Protein AF-A0A843K8L0-F1 (afdb_monomer)

Mean predicted aligned error: 10.04 Å

pLDDT: mean 83.58, std 15.85, range [40.91, 96.94]

Foldseek 3Di:
DDDDPPCDPVNVVVVLVPDDLLVNLLVVLVVQLVVQLCCCCPVVVDDNVVSNVVSNVVSVVSSVCSSVVVVVVVVVVVVVVVVPPDDPPPPPDD

Solvent-accessible surface area (backbone atoms only — not comparable to full-atom values): 5336 Å² total; per-residue (Å²): 132,87,84,72,76,89,75,49,73,69,54,54,53,54,56,52,67,71,45,54,66,68,55,45,23,50,55,53,20,50,52,45,27,67,53,33,28,58,44,31,31,71,76,66,64,40,54,70,66,57,12,48,51,51,15,51,54,53,15,52,51,47,27,52,53,49,40,53,53,49,51,54,50,53,52,51,51,51,52,50,57,67,67,61,61,64,80,73,91,73,82,69,90,128

Structure (mmCIF, N/CA/C/O backbone):
data_AF-A0A843K8L0-F1
#
_entry.id   AF-A0A843K8L0-F1
#
loop_
_atom_site.group_PDB
_atom_site.id
_atom_site.type_symbol
_atom_site.label_atom_id
_atom_site.label_alt_id
_atom_site.label_comp_id
_atom_site.label_asym_id
_atom_site.label_entity_id
_atom_site.label_seq_id
_atom_site.pdbx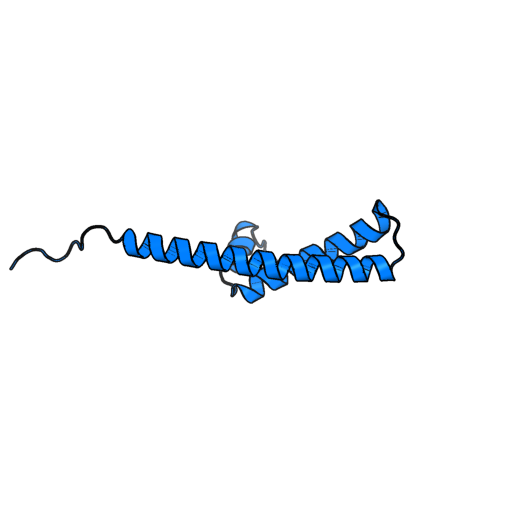_PDB_ins_code
_atom_site.Cartn_x
_atom_site.Cartn_y
_atom_site.Cartn_z
_atom_site.occupancy
_atom_site.B_iso_or_equiv
_atom_site.auth_seq_id
_atom_site.auth_comp_id
_atom_site.auth_asym_id
_atom_site.auth_atom_id
_atom_site.pdbx_PDB_model_num
ATOM 1 N N . MET A 1 1 ? 22.360 -24.393 10.091 1.00 40.91 1 MET A N 1
ATOM 2 C CA . MET A 1 1 ? 21.023 -24.334 9.463 1.00 40.91 1 MET A CA 1
ATOM 3 C C . MET A 1 1 ? 20.179 -23.377 10.284 1.00 40.91 1 MET A C 1
ATOM 5 O O . MET A 1 1 ? 20.012 -23.613 11.472 1.00 40.91 1 MET A O 1
ATOM 9 N N . VAL A 1 2 ? 19.769 -22.247 9.708 1.00 46.03 2 VAL A N 1
ATOM 10 C CA . VAL A 1 2 ? 18.948 -21.250 10.410 1.00 46.03 2 VAL A CA 1
ATOM 11 C C . VAL A 1 2 ? 17.536 -21.824 10.534 1.00 46.03 2 VAL A C 1
ATOM 13 O O . VAL A 1 2 ? 16.879 -22.050 9.523 1.00 46.03 2 VAL A O 1
ATOM 16 N N . ASN A 1 3 ? 17.104 -22.126 11.761 1.00 50.72 3 ASN A N 1
ATOM 17 C CA . ASN A 1 3 ? 15.743 -22.579 12.045 1.00 50.72 3 ASN A CA 1
ATOM 18 C C . ASN A 1 3 ? 14.799 -21.385 11.897 1.00 50.72 3 ASN A C 1
ATOM 20 O O . ASN A 1 3 ? 14.700 -20.548 12.795 1.00 50.72 3 ASN A O 1
ATOM 24 N N . PHE A 1 4 ? 14.116 -21.295 10.761 1.00 60.00 4 PHE A N 1
ATOM 25 C CA . PHE A 1 4 ? 12.983 -20.393 10.631 1.00 60.00 4 PHE A CA 1
ATOM 26 C C . PHE A 1 4 ? 11.799 -21.042 11.354 1.00 60.00 4 PHE A C 1
ATOM 28 O O . PHE A 1 4 ? 11.428 -22.163 10.996 1.00 60.00 4 PHE A O 1
ATOM 35 N N . PRO A 1 5 ? 11.216 -20.407 12.389 1.00 67.75 5 PRO A N 1
ATOM 36 C CA . PRO A 1 5 ? 9.978 -20.909 12.966 1.00 67.75 5 PRO A CA 1
ATOM 37 C C . PRO A 1 5 ? 8.940 -21.027 11.845 1.00 67.75 5 PRO A C 1
ATOM 39 O O . PRO A 1 5 ? 8.861 -20.148 10.986 1.00 67.75 5 PRO A O 1
ATOM 42 N N . ASN A 1 6 ? 8.172 -22.119 11.838 1.00 67.75 6 ASN A N 1
ATOM 43 C CA . ASN A 1 6 ? 7.043 -22.320 10.928 1.00 67.75 6 ASN A CA 1
ATOM 44 C C . ASN A 1 6 ? 5.961 -21.274 11.241 1.00 67.75 6 ASN A C 1
ATOM 46 O O . ASN A 1 6 ? 4.989 -21.554 11.940 1.00 67.75 6 ASN A O 1
ATOM 50 N N . ILE A 1 7 ? 6.161 -20.042 10.775 1.00 67.94 7 ILE A N 1
ATOM 51 C CA . ILE A 1 7 ? 5.194 -18.961 10.916 1.00 67.94 7 ILE A CA 1
ATOM 52 C C . ILE A 1 7 ? 4.015 -19.320 10.015 1.00 67.94 7 ILE A C 1
ATOM 54 O O . ILE A 1 7 ? 4.119 -19.316 8.788 1.00 67.94 7 ILE A O 1
ATOM 58 N N . SER A 1 8 ? 2.884 -19.649 10.632 1.00 82.75 8 SER A N 1
ATOM 59 C CA . SER A 1 8 ? 1.647 -19.930 9.910 1.00 82.75 8 SER A CA 1
ATOM 60 C C . SER A 1 8 ? 1.124 -18.657 9.239 1.00 82.75 8 SER A C 1
ATOM 62 O O . SER A 1 8 ? 1.156 -17.574 9.828 1.00 82.75 8 SER A O 1
ATOM 64 N N . TYR A 1 9 ? 0.564 -18.770 8.031 1.00 78.38 9 TYR A N 1
ATOM 65 C CA . TYR A 1 9 ? -0.095 -17.648 7.347 1.00 78.38 9 TYR A CA 1
ATOM 66 C C . TYR A 1 9 ? -1.177 -16.986 8.210 1.00 78.38 9 TYR A C 1
ATOM 68 O O . TYR A 1 9 ? -1.341 -15.766 8.180 1.00 78.38 9 TYR A O 1
ATOM 76 N N . ALA A 1 10 ? -1.879 -17.776 9.028 1.00 81.38 10 ALA A N 1
ATOM 77 C CA . ALA A 1 10 ? -2.861 -17.260 9.975 1.00 81.38 10 ALA A CA 1
ATOM 78 C C . ALA A 1 10 ? -2.217 -16.318 11.005 1.00 81.38 10 ALA A C 1
ATOM 80 O O . ALA A 1 10 ? -2.778 -15.275 11.339 1.00 81.38 10 ALA A O 1
ATOM 81 N N . GLU A 1 11 ? -1.014 -16.648 11.469 1.00 83.94 11 GLU A N 1
ATOM 82 C CA . GLU A 1 11 ? -0.278 -15.847 12.441 1.00 83.94 11 GLU A CA 1
ATOM 83 C C . GLU A 1 11 ? 0.191 -14.514 11.845 1.00 83.94 11 GLU A C 1
ATOM 85 O O . GLU A 1 11 ? 0.061 -13.474 12.492 1.00 83.94 11 GLU A O 1
ATOM 90 N N . LEU A 1 12 ? 0.647 -14.509 10.586 1.00 83.88 12 LEU A N 1
ATOM 91 C CA . LEU A 1 12 ? 0.985 -13.273 9.865 1.00 83.88 12 LEU A CA 1
ATOM 92 C C . LEU A 1 12 ? -0.217 -12.331 9.757 1.00 83.88 12 LEU A C 1
ATOM 94 O O . LEU A 1 12 ? -0.084 -11.133 10.006 1.00 83.88 12 LEU A O 1
ATOM 98 N N . ILE A 1 13 ? -1.397 -12.866 9.437 1.00 85.44 13 ILE A N 1
ATOM 99 C CA . ILE A 1 13 ? -2.631 -12.075 9.327 1.00 85.44 13 ILE A CA 1
ATOM 100 C C . ILE A 1 13 ? -3.040 -11.504 10.691 1.00 85.44 13 ILE A C 1
ATOM 102 O O . ILE A 1 13 ? -3.445 -10.341 10.781 1.00 85.44 13 ILE A O 1
ATOM 106 N N . ILE A 1 14 ? -2.922 -12.296 11.761 1.00 86.56 14 ILE A N 1
ATOM 107 C CA . ILE A 1 14 ? -3.231 -11.845 13.124 1.00 86.56 14 ILE A CA 1
ATOM 108 C C . ILE A 1 14 ? -2.284 -10.716 13.537 1.00 86.56 14 ILE A C 1
ATOM 110 O O . ILE A 1 14 ? -2.751 -9.674 13.997 1.00 86.56 14 ILE A O 1
ATOM 114 N N . ARG A 1 15 ? -0.975 -10.879 13.312 1.00 86.81 15 ARG A N 1
ATOM 115 C CA . ARG A 1 15 ? 0.023 -9.835 13.589 1.00 86.81 15 ARG A CA 1
ATOM 116 C C . ARG A 1 15 ? -0.236 -8.579 12.758 1.00 86.81 15 ARG A C 1
ATOM 118 O O . ARG A 1 15 ? -0.200 -7.478 13.298 1.00 86.81 15 ARG A O 1
ATOM 125 N N . PHE A 1 16 ? -0.591 -8.728 11.480 1.00 87.25 16 PHE A N 1
ATOM 126 C CA . PHE A 1 16 ? -0.933 -7.593 10.621 1.00 87.25 16 PHE A CA 1
ATOM 127 C C . PHE A 1 16 ? -2.102 -6.768 11.181 1.00 87.25 16 PHE A C 1
ATOM 129 O O . PHE A 1 16 ? -2.038 -5.539 11.219 1.00 87.25 16 PHE A O 1
ATOM 136 N N . ARG A 1 17 ? -3.147 -7.436 11.687 1.00 84.75 17 ARG A N 1
ATOM 137 C CA . ARG A 1 17 ? -4.309 -6.772 12.303 1.00 84.75 17 ARG A CA 1
ATOM 138 C C . ARG A 1 17 ? -3.992 -6.032 13.602 1.00 84.75 17 ARG A C 1
ATOM 140 O O . ARG A 1 17 ? -4.744 -5.129 13.959 1.00 84.75 17 ARG A O 1
ATOM 147 N N . GLN A 1 18 ? -2.928 -6.411 14.309 1.00 89.38 18 GLN A N 1
ATOM 148 C CA . GLN A 1 18 ? -2.519 -5.759 15.558 1.00 89.38 18 GLN A CA 1
ATOM 149 C C . GLN A 1 18 ? -1.813 -4.417 15.324 1.00 89.38 18 GLN A C 1
ATOM 151 O O . GLN A 1 18 ? -1.769 -3.590 16.234 1.00 89.38 18 GLN A O 1
ATOM 156 N N . TYR A 1 19 ? -1.284 -4.171 14.123 1.00 91.88 19 TYR A N 1
ATOM 157 C CA 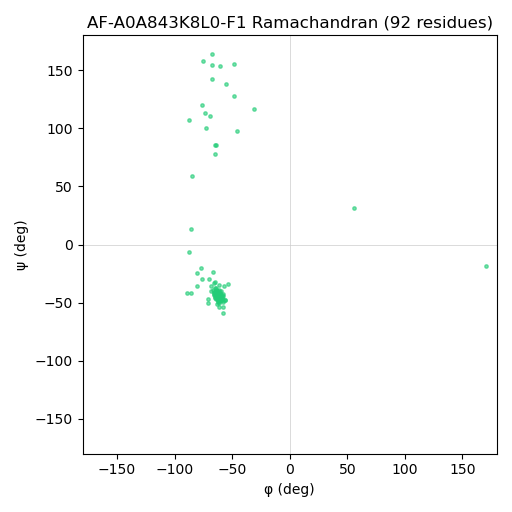. TYR A 1 19 ? -0.650 -2.897 13.799 1.00 91.88 19 TYR A CA 1
ATOM 158 C C . TYR A 1 19 ? -1.647 -1.741 13.761 1.00 91.88 19 TYR A C 1
ATOM 160 O O . TYR A 1 19 ? -2.831 -1.909 13.456 1.00 91.88 19 TYR A O 1
ATOM 168 N N . THR A 1 20 ? -1.136 -0.534 14.005 1.00 92.81 20 THR A N 1
ATOM 169 C CA . THR A 1 20 ? -1.914 0.694 13.811 1.00 92.81 20 THR A CA 1
ATOM 170 C C . THR A 1 20 ? -2.347 0.827 12.351 1.00 92.81 20 THR A C 1
ATOM 172 O O . THR A 1 20 ? -1.678 0.338 11.439 1.00 92.81 20 THR A O 1
ATOM 175 N N . LEU A 1 21 ? -3.452 1.533 12.103 1.00 91.06 21 LEU A N 1
ATOM 176 C CA . LEU A 1 21 ? -3.975 1.687 10.744 1.00 91.06 21 LEU A CA 1
ATOM 177 C C . LEU A 1 21 ? -2.945 2.304 9.781 1.00 91.06 21 LEU A C 1
ATOM 179 O O . LEU A 1 21 ? -2.865 1.908 8.622 1.00 91.06 21 LEU A O 1
ATOM 183 N N . MET A 1 22 ? -2.129 3.239 10.275 1.00 91.56 22 MET A N 1
ATOM 184 C CA . MET A 1 22 ? -1.064 3.864 9.493 1.00 91.56 22 MET A CA 1
ATOM 185 C C . MET A 1 22 ? 0.037 2.864 9.119 1.00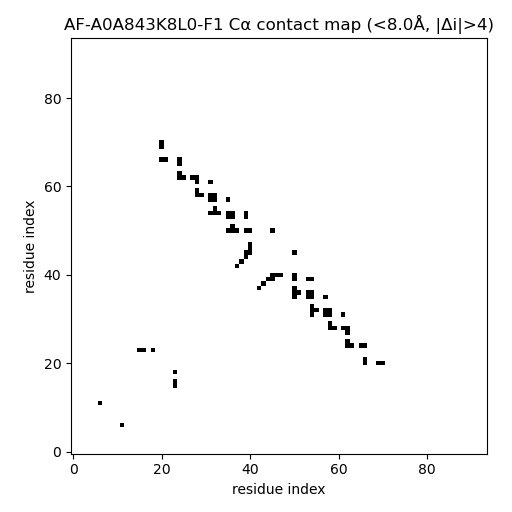 91.56 22 MET A C 1
ATOM 187 O O . MET A 1 22 ? 0.481 2.850 7.976 1.00 91.56 22 MET A O 1
ATOM 191 N N . GLN A 1 23 ? 0.430 1.983 10.043 1.00 93.19 23 GLN A N 1
ATOM 192 C CA . GLN A 1 23 ? 1.390 0.910 9.764 1.00 93.19 23 GLN A CA 1
ATOM 193 C C . GLN A 1 23 ? 0.828 -0.112 8.771 1.00 93.19 23 GLN A C 1
ATOM 195 O O . GLN A 1 23 ? 1.531 -0.498 7.843 1.00 93.19 23 GLN A O 1
ATOM 200 N N . GLN A 1 24 ? -0.441 -0.511 8.911 1.00 93.19 24 GLN A N 1
ATOM 201 C CA . GLN A 1 24 ? -1.094 -1.406 7.948 1.00 93.19 24 GLN A CA 1
ATOM 202 C C . GLN A 1 24 ? -1.103 -0.801 6.539 1.00 93.19 24 GLN A C 1
ATOM 204 O O . GLN A 1 24 ? -0.745 -1.47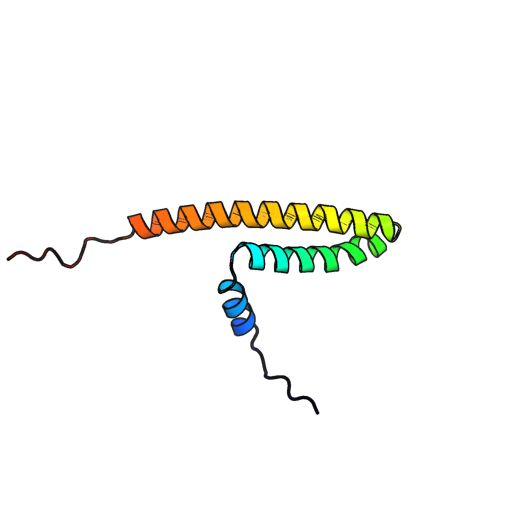6 5.575 1.00 93.19 24 GLN A O 1
ATOM 209 N N . ALA A 1 25 ? -1.463 0.483 6.433 1.00 93.50 25 ALA A N 1
ATOM 210 C CA . ALA A 1 25 ? -1.462 1.208 5.169 1.00 93.50 25 ALA A CA 1
ATOM 211 C C . ALA A 1 25 ? -0.051 1.287 4.570 1.00 93.50 25 ALA A C 1
ATOM 213 O O . ALA A 1 25 ? 0.120 1.005 3.389 1.00 93.50 25 ALA A O 1
ATOM 214 N N . ALA A 1 26 ? 0.964 1.599 5.384 1.00 93.50 26 ALA A N 1
ATOM 215 C CA . ALA A 1 26 ? 2.354 1.660 4.943 1.00 93.50 26 ALA A CA 1
ATOM 216 C C . ALA A 1 26 ? 2.864 0.303 4.432 1.00 93.50 26 ALA A C 1
ATOM 218 O O . ALA A 1 26 ? 3.432 0.244 3.346 1.00 93.50 26 ALA A O 1
ATOM 219 N N . ILE A 1 27 ? 2.615 -0.792 5.163 1.00 93.69 27 ILE A N 1
ATOM 220 C CA . ILE A 1 27 ? 3.004 -2.150 4.744 1.00 93.69 27 ILE A CA 1
ATOM 221 C C . ILE A 1 27 ? 2.353 -2.496 3.399 1.00 93.69 27 ILE A C 1
ATOM 223 O O . ILE A 1 27 ? 3.040 -2.935 2.477 1.00 93.69 27 ILE A O 1
ATOM 227 N N . ALA A 1 28 ? 1.047 -2.257 3.257 1.00 93.06 28 ALA A N 1
ATOM 228 C CA . ALA A 1 28 ? 0.345 -2.506 2.002 1.00 93.06 28 ALA A CA 1
ATOM 229 C C . ALA A 1 28 ? 0.875 -1.618 0.859 1.00 93.06 28 ALA A C 1
ATOM 231 O O . ALA A 1 28 ? 1.077 -2.099 -0.253 1.00 93.06 28 ALA A O 1
ATOM 232 N N . GLY A 1 29 ? 1.175 -0.348 1.139 1.00 95.56 29 GLY A N 1
ATOM 233 C CA . GLY A 1 29 ? 1.780 0.578 0.183 1.00 95.56 29 GLY A CA 1
ATOM 234 C C . GLY A 1 29 ? 3.163 0.138 -0.296 1.00 95.56 29 GLY A C 1
ATOM 235 O O . GLY A 1 29 ? 3.449 0.237 -1.489 1.00 95.56 29 GLY A O 1
ATOM 236 N N . VAL A 1 30 ? 4.005 -0.400 0.590 1.00 96.44 30 VAL A N 1
ATOM 237 C CA . VAL A 1 30 ? 5.314 -0.964 0.217 1.00 96.44 30 VAL A CA 1
ATOM 238 C C . VAL A 1 30 ? 5.144 -2.174 -0.699 1.00 96.44 30 VAL A C 1
ATOM 240 O O . VAL A 1 30 ? 5.859 -2.284 -1.691 1.00 96.44 30 VAL A O 1
ATOM 243 N N . IL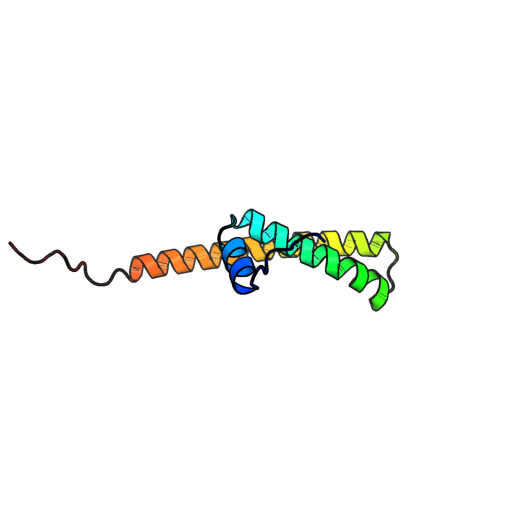E A 1 31 ? 4.171 -3.047 -0.423 1.00 95.38 31 ILE A N 1
ATOM 244 C CA . ILE A 1 31 ? 3.860 -4.180 -1.308 1.00 95.38 31 ILE A CA 1
ATOM 245 C C . ILE A 1 31 ? 3.450 -3.668 -2.691 1.00 95.38 31 ILE A C 1
ATOM 247 O O . ILE A 1 31 ? 3.987 -4.134 -3.694 1.00 95.38 31 ILE A O 1
ATOM 251 N N . VAL A 1 32 ? 2.554 -2.677 -2.752 1.00 96.12 32 VAL A N 1
ATOM 252 C CA . VAL A 1 32 ? 2.156 -2.047 -4.019 1.00 96.12 32 VAL A CA 1
ATOM 253 C C . VAL A 1 32 ? 3.376 -1.494 -4.744 1.00 96.12 32 VAL A C 1
ATOM 255 O O . VAL A 1 32 ? 3.556 -1.796 -5.915 1.00 96.12 32 VAL A O 1
ATOM 258 N N . LEU A 1 33 ? 4.252 -0.759 -4.059 1.00 96.38 33 LEU A N 1
ATOM 259 C CA . LEU A 1 33 ? 5.460 -0.192 -4.655 1.00 96.38 33 LEU A CA 1
ATOM 260 C C . LEU A 1 33 ? 6.366 -1.277 -5.258 1.00 96.38 33 LEU A C 1
ATOM 262 O O . LEU A 1 33 ? 6.754 -1.177 -6.421 1.00 96.38 33 LEU A O 1
ATOM 266 N N . LEU A 1 34 ? 6.651 -2.337 -4.500 1.00 96.56 34 LEU A N 1
ATOM 267 C CA . LEU A 1 34 ? 7.515 -3.435 -4.941 1.00 96.56 34 LEU A CA 1
ATOM 268 C C . LEU A 1 34 ? 6.933 -4.224 -6.115 1.00 96.56 34 LEU A C 1
ATOM 270 O O . LEU A 1 34 ? 7.693 -4.713 -6.943 1.00 96.56 34 LEU A O 1
ATOM 274 N N . VAL A 1 35 ? 5.608 -4.348 -6.201 1.00 96.25 35 VAL A N 1
ATOM 275 C CA . VAL A 1 35 ? 4.933 -5.028 -7.317 1.00 96.25 35 VAL A CA 1
ATOM 276 C C . VAL A 1 35 ? 4.815 -4.112 -8.537 1.00 96.25 35 VAL A C 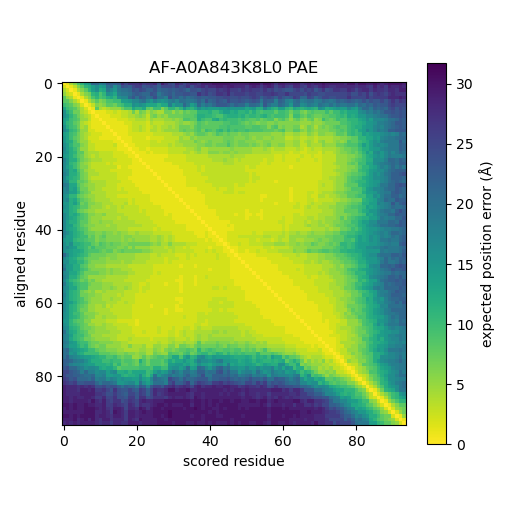1
ATOM 278 O O . VAL A 1 35 ? 4.947 -4.566 -9.674 1.00 96.25 35 VAL A O 1
ATOM 281 N N . TYR A 1 36 ? 4.599 -2.814 -8.327 1.00 95.19 36 TYR A N 1
ATOM 282 C CA . TYR A 1 36 ? 4.334 -1.879 -9.417 1.00 95.19 36 TYR A CA 1
ATOM 283 C C . TYR A 1 36 ? 5.593 -1.506 -10.205 1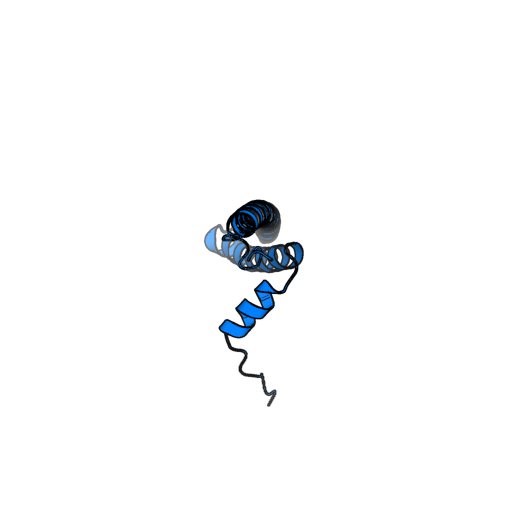.00 95.19 36 TYR A C 1
ATOM 285 O O . TYR A 1 36 ? 5.500 -1.261 -11.407 1.00 95.19 36 TYR A O 1
ATOM 293 N N . ILE A 1 37 ? 6.772 -1.508 -9.572 1.00 94.69 37 ILE A N 1
ATOM 294 C CA . ILE A 1 37 ? 8.057 -1.289 -10.260 1.00 94.69 37 ILE A CA 1
ATOM 295 C C . ILE A 1 37 ? 8.288 -2.332 -11.373 1.00 94.69 37 ILE A C 1
ATOM 297 O O . ILE A 1 37 ? 8.402 -1.927 -12.528 1.00 94.69 37 ILE A O 1
ATOM 301 N N . PRO A 1 38 ? 8.315 -3.656 -11.107 1.00 96.00 38 PRO A N 1
ATOM 302 C CA . PRO A 1 38 ? 8.507 -4.644 -12.164 1.00 96.00 38 PRO A CA 1
ATOM 303 C C . PRO A 1 38 ? 7.330 -4.673 -13.144 1.00 96.00 38 PRO A C 1
ATOM 305 O O . PRO A 1 38 ? 7.549 -4.866 -14.335 1.00 96.00 38 PRO A O 1
ATOM 308 N N . TYR A 1 39 ? 6.096 -4.427 -12.687 1.00 95.38 39 TYR A N 1
ATOM 309 C CA . TYR A 1 39 ? 4.943 -4.305 -13.583 1.00 95.38 39 TYR A CA 1
ATOM 310 C C . TYR A 1 39 ? 5.155 -3.197 -14.627 1.00 95.38 39 TYR A C 1
ATOM 312 O O . TYR A 1 39 ? 5.080 -3.440 -15.829 1.00 95.38 39 TYR A O 1
ATOM 320 N N . SER A 1 40 ? 5.472 -1.984 -14.180 1.00 94.56 40 SER A N 1
ATOM 321 C CA . SER A 1 40 ? 5.664 -0.837 -15.071 1.00 94.56 40 SER A CA 1
ATOM 322 C C . SER A 1 40 ? 6.916 -0.968 -15.944 1.00 94.56 40 SER A C 1
ATOM 324 O O . SER A 1 40 ? 6.873 -0.633 -17.128 1.00 94.56 40 SER A O 1
ATOM 326 N N . TYR A 1 41 ? 7.991 -1.545 -15.413 1.00 95.88 41 TYR A N 1
ATOM 327 C CA . TYR A 1 41 ? 9.220 -1.750 -16.171 1.00 95.88 41 TYR A CA 1
ATOM 328 C C . TYR A 1 41 ? 9.074 -2.831 -17.253 1.00 95.88 41 TYR A C 1
ATOM 330 O O . TYR A 1 41 ? 9.390 -2.594 -18.416 1.00 95.88 41 TYR A O 1
ATOM 338 N N . PHE A 1 42 ? 8.561 -4.018 -16.909 1.00 95.44 42 PHE A N 1
ATOM 339 C CA . PHE A 1 42 ? 8.507 -5.144 -17.849 1.00 95.44 42 PHE A CA 1
ATOM 340 C C . PHE A 1 42 ? 7.268 -5.129 -18.749 1.00 95.44 42 PHE A C 1
ATOM 342 O O . PHE A 1 42 ? 7.379 -5.417 -19.941 1.00 95.44 42 PHE A O 1
ATOM 349 N N . LEU A 1 43 ? 6.088 -4.811 -18.204 1.00 95.44 43 LEU A N 1
ATOM 350 C CA . LEU A 1 43 ? 4.828 -4.903 -18.954 1.00 95.44 43 LEU A CA 1
ATOM 351 C C . LEU A 1 43 ? 4.503 -3.603 -19.686 1.00 95.44 43 LEU A C 1
ATOM 353 O O . LEU A 1 43 ? 4.106 -3.651 -20.848 1.00 95.44 43 LEU A O 1
ATOM 357 N N . LEU A 1 44 ? 4.708 -2.452 -19.037 1.00 94.44 44 LEU A N 1
ATOM 358 C CA . LEU A 1 44 ? 4.491 -1.144 -19.671 1.00 94.44 44 LEU A CA 1
ATOM 359 C C . LEU A 1 44 ? 5.723 -0.632 -20.428 1.00 94.44 44 LEU A C 1
ATOM 361 O O . LEU A 1 44 ? 5.617 0.364 -21.138 1.00 94.44 44 LEU A O 1
ATOM 365 N N . ARG A 1 45 ? 6.864 -1.331 -20.319 1.00 94.88 45 ARG A N 1
ATOM 366 C CA . ARG A 1 45 ? 8.126 -1.014 -21.011 1.00 94.88 45 ARG A CA 1
ATOM 367 C C . ARG A 1 45 ? 8.622 0.410 -20.749 1.00 94.88 45 ARG A C 1
ATOM 369 O O . ARG A 1 45 ? 9.241 1.021 -21.619 1.00 94.88 45 ARG A O 1
ATOM 376 N N . LEU A 1 46 ? 8.339 0.939 -19.561 1.00 93.19 46 LEU A N 1
ATOM 377 C CA . LEU A 1 46 ? 8.821 2.251 -19.147 1.00 93.19 46 LEU A CA 1
ATOM 378 C C . LEU A 1 46 ? 10.297 2.187 -18.774 1.00 93.19 46 LEU A C 1
ATOM 380 O O . LEU A 1 46 ? 10.822 1.132 -18.403 1.00 93.19 46 LEU A O 1
ATOM 384 N N . ASN A 1 47 ? 10.973 3.334 -18.815 1.00 96.00 47 ASN A N 1
ATOM 385 C CA . ASN A 1 47 ? 12.323 3.392 -18.270 1.00 96.00 47 ASN A CA 1
ATOM 386 C C . ASN A 1 47 ? 12.290 3.222 -16.735 1.00 96.00 47 ASN A C 1
ATOM 388 O O . ASN A 1 47 ? 11.244 3.329 -16.084 1.00 96.00 47 ASN A O 1
ATOM 392 N N . ILE A 1 48 ? 13.443 2.918 -16.134 1.00 94.25 48 ILE A N 1
ATOM 393 C CA . ILE A 1 48 ? 13.513 2.615 -14.697 1.00 94.25 48 ILE A CA 1
ATOM 394 C C . ILE A 1 48 ? 13.058 3.797 -13.826 1.00 94.25 48 ILE A C 1
ATOM 396 O O . ILE A 1 48 ? 12.412 3.597 -12.801 1.00 94.25 48 ILE A O 1
ATOM 400 N N . VAL A 1 49 ? 13.341 5.029 -14.256 1.00 96.44 49 VAL A N 1
ATOM 401 C CA . VAL A 1 49 ? 13.000 6.252 -13.518 1.00 96.44 49 VAL A CA 1
ATOM 402 C C . VAL A 1 49 ? 11.489 6.491 -13.542 1.00 96.44 49 VAL A C 1
ATOM 404 O O . VAL A 1 49 ? 10.886 6.709 -12.494 1.00 96.44 49 VAL A O 1
ATOM 407 N N . GLU A 1 50 ? 10.863 6.378 -14.711 1.00 94.88 50 GLU A N 1
ATOM 408 C CA . GLU A 1 50 ? 9.413 6.458 -14.908 1.00 94.88 50 GLU A CA 1
ATOM 409 C C . GLU A 1 50 ? 8.681 5.360 -14.140 1.00 94.88 50 GLU A C 1
ATOM 411 O O . GLU A 1 50 ? 7.660 5.627 -13.509 1.00 94.88 50 GLU A O 1
ATOM 416 N N . SER A 1 51 ? 9.231 4.144 -14.135 1.00 95.56 51 SER A N 1
ATOM 417 C CA . SER A 1 51 ? 8.682 3.005 -13.391 1.00 95.56 51 SER A CA 1
ATOM 418 C C . SER A 1 51 ? 8.667 3.277 -11.885 1.00 95.56 51 SER A C 1
ATOM 420 O O . SER A 1 51 ? 7.647 3.085 -11.221 1.00 95.56 51 SER A O 1
ATOM 422 N N . ILE A 1 52 ? 9.778 3.789 -11.341 1.00 95.69 52 ILE A N 1
ATOM 423 C CA . ILE A 1 52 ? 9.881 4.168 -9.925 1.00 95.69 52 ILE A CA 1
ATOM 424 C C . ILE A 1 52 ? 8.928 5.324 -9.603 1.00 95.69 52 ILE A C 1
ATOM 426 O O . ILE A 1 52 ? 8.212 5.258 -8.603 1.00 95.69 52 ILE A O 1
ATOM 430 N N . ALA A 1 53 ? 8.874 6.358 -10.447 1.00 96.94 53 ALA A N 1
ATOM 431 C CA . ALA A 1 53 ? 7.981 7.497 -10.248 1.00 96.94 53 ALA A CA 1
ATOM 432 C C . ALA A 1 53 ? 6.508 7.059 -10.227 1.00 96.94 53 ALA A C 1
ATOM 434 O O . ALA A 1 53 ? 5.775 7.374 -9.288 1.00 96.94 53 ALA A O 1
ATOM 435 N N . MET A 1 54 ? 6.083 6.260 -11.208 1.00 95.56 54 MET A N 1
ATOM 436 C CA . MET A 1 54 ? 4.730 5.701 -11.269 1.00 95.56 54 MET A CA 1
ATOM 437 C C . MET A 1 54 ? 4.403 4.814 -10.068 1.00 95.56 54 MET A C 1
ATOM 439 O O . MET A 1 54 ? 3.304 4.912 -9.514 1.00 95.56 54 MET A O 1
ATOM 443 N N . ALA A 1 55 ? 5.339 3.966 -9.642 1.00 95.81 55 ALA A N 1
ATOM 444 C CA . ALA A 1 55 ? 5.154 3.115 -8.474 1.00 95.81 55 ALA A CA 1
ATOM 445 C C . ALA A 1 55 ? 5.007 3.932 -7.182 1.00 95.81 55 ALA A C 1
ATOM 447 O O . ALA A 1 55 ? 4.156 3.604 -6.354 1.00 95.81 55 ALA A O 1
ATOM 448 N N . LEU A 1 56 ? 5.771 5.019 -7.029 1.00 96.81 56 LEU A N 1
ATOM 449 C CA . LEU A 1 56 ? 5.649 5.942 -5.898 1.00 96.81 56 LEU A CA 1
ATOM 450 C C . LEU A 1 56 ? 4.280 6.623 -5.873 1.00 96.81 56 LEU A C 1
ATOM 452 O O . LEU A 1 56 ? 3.596 6.560 -4.850 1.00 96.81 56 LEU A O 1
ATOM 456 N N . TYR A 1 57 ? 3.842 7.210 -6.991 1.00 96.19 57 TYR A N 1
ATOM 457 C CA . TYR A 1 57 ? 2.518 7.837 -7.071 1.00 96.19 57 TYR A CA 1
ATOM 458 C C . TYR A 1 57 ? 1.396 6.842 -6.763 1.00 96.19 57 TYR A C 1
ATOM 460 O O . TYR A 1 57 ? 0.509 7.135 -5.959 1.00 96.19 57 TYR A O 1
ATOM 468 N N . SER A 1 58 ? 1.465 5.644 -7.345 1.00 95.25 58 SER A N 1
ATOM 469 C CA . SER A 1 58 ? 0.461 4.593 -7.147 1.00 95.25 58 SER A CA 1
ATOM 470 C C . SER A 1 58 ? 0.435 4.092 -5.701 1.00 95.25 58 SER A C 1
ATOM 472 O O . SER A 1 58 ? -0.638 3.912 -5.128 1.00 95.25 58 SER A O 1
ATOM 474 N N . SER A 1 59 ? 1.605 3.919 -5.082 1.00 96.56 59 SER A N 1
ATOM 475 C CA . SER A 1 59 ? 1.732 3.515 -3.679 1.00 96.56 59 SER A CA 1
ATOM 476 C C . SER A 1 59 ? 1.158 4.567 -2.729 1.00 96.56 59 SER A C 1
ATOM 478 O O . SER A 1 59 ? 0.349 4.231 -1.864 1.00 96.56 59 SER A O 1
ATOM 480 N N . ILE A 1 60 ? 1.493 5.848 -2.922 1.00 96.50 60 ILE A N 1
ATOM 481 C CA . ILE A 1 60 ? 0.959 6.948 -2.104 1.00 96.50 60 ILE A CA 1
ATOM 482 C C . ILE A 1 60 ? -0.563 7.024 -2.242 1.00 96.50 60 ILE A C 1
ATOM 484 O O . ILE A 1 60 ? -1.269 7.083 -1.233 1.00 96.50 60 ILE A O 1
ATOM 488 N N . LEU A 1 61 ? -1.078 6.971 -3.474 1.00 96.81 61 LEU A N 1
ATOM 489 C CA . LEU A 1 61 ? -2.517 6.977 -3.727 1.00 96.81 61 LEU A CA 1
ATOM 490 C C . LEU A 1 61 ? -3.206 5.805 -3.017 1.00 96.81 61 LEU A C 1
ATOM 492 O O . LEU A 1 61 ? -4.226 5.996 -2.351 1.00 96.81 61 LEU A O 1
ATOM 496 N N . PHE A 1 62 ? -2.620 4.610 -3.099 1.00 96.38 62 PHE A N 1
ATOM 497 C CA . PHE A 1 62 ? -3.139 3.428 -2.424 1.00 96.38 62 PHE A CA 1
ATOM 498 C C . PHE A 1 62 ? -3.152 3.593 -0.901 1.00 96.38 62 PHE A C 1
ATOM 500 O O . PHE A 1 62 ? -4.172 3.311 -0.277 1.00 96.38 62 PHE A O 1
ATOM 507 N N . ILE A 1 63 ? -2.064 4.085 -0.296 1.00 96.38 63 ILE A N 1
ATOM 508 C CA . ILE A 1 63 ? -1.975 4.336 1.153 1.00 96.38 63 ILE A CA 1
ATOM 509 C C . ILE A 1 63 ? -3.102 5.270 1.600 1.00 96.38 63 ILE A C 1
ATOM 511 O O . ILE A 1 63 ? -3.797 4.978 2.576 1.00 96.38 63 ILE A O 1
ATOM 515 N N . VAL A 1 64 ? -3.306 6.371 0.872 1.00 96.12 64 VAL A N 1
ATOM 516 C CA . VAL A 1 64 ? -4.346 7.363 1.169 1.00 96.12 64 VAL A CA 1
ATOM 517 C C . VAL A 1 64 ? -5.730 6.717 1.095 1.00 96.12 64 VAL A C 1
ATOM 519 O O . VAL A 1 64 ? -6.483 6.755 2.072 1.00 96.12 64 VAL A O 1
ATOM 522 N N . VAL A 1 65 ? -6.058 6.065 -0.022 1.00 96.12 65 VAL A N 1
ATOM 523 C CA . VAL A 1 65 ? -7.366 5.421 -0.221 1.00 96.12 65 VAL A CA 1
ATOM 524 C C . VAL A 1 65 ? -7.606 4.317 0.809 1.00 96.12 65 VAL A C 1
ATOM 526 O O . VAL A 1 65 ? -8.690 4.252 1.397 1.00 96.12 65 VAL A O 1
ATOM 529 N N . TYR A 1 66 ? -6.604 3.480 1.080 1.00 94.81 66 TYR A N 1
ATOM 530 C CA . TYR A 1 66 ? -6.687 2.408 2.069 1.00 94.81 66 TYR A CA 1
ATOM 531 C C . TYR A 1 66 ? -6.961 2.967 3.466 1.00 94.81 66 TYR A C 1
ATOM 533 O O . TYR A 1 66 ? -7.866 2.490 4.159 1.00 94.81 66 TYR A O 1
ATOM 541 N N . TYR A 1 67 ? -6.219 4.000 3.872 1.00 94.25 67 TYR A N 1
ATOM 542 C CA . TYR A 1 67 ? -6.367 4.624 5.181 1.00 94.25 67 TYR A CA 1
ATOM 543 C C . TYR A 1 67 ? -7.763 5.225 5.360 1.00 94.25 67 TYR A C 1
ATOM 545 O O . TYR A 1 67 ? -8.444 4.918 6.341 1.00 94.25 67 TYR A O 1
ATOM 553 N N . PHE A 1 68 ? -8.227 6.031 4.401 1.00 94.00 68 PHE A N 1
ATOM 554 C CA . PHE A 1 68 ? -9.539 6.673 4.494 1.00 94.00 68 PHE A CA 1
ATOM 555 C C . PHE A 1 68 ? -10.680 5.658 4.474 1.00 94.00 68 PHE A C 1
ATOM 557 O O . PHE A 1 68 ? -11.565 5.717 5.332 1.00 94.00 68 PHE A O 1
ATOM 564 N N . THR A 1 69 ? -10.639 4.691 3.557 1.00 93.25 69 THR A N 1
ATOM 565 C CA . THR A 1 69 ? -11.654 3.631 3.471 1.00 93.25 69 THR A CA 1
ATOM 566 C C . THR A 1 69 ? -11.734 2.847 4.778 1.00 93.25 69 THR A C 1
ATOM 568 O O . THR A 1 69 ? -12.812 2.687 5.356 1.00 93.25 69 THR A O 1
ATOM 571 N N . SER A 1 70 ? -10.585 2.434 5.310 1.00 90.88 70 SER A N 1
ATOM 572 C CA . SER A 1 70 ? -10.508 1.685 6.565 1.00 90.88 70 SER A CA 1
ATOM 573 C C . SER A 1 70 ? -10.971 2.507 7.763 1.00 90.88 70 SER A C 1
ATOM 575 O O . SER A 1 70 ? -11.651 1.984 8.648 1.00 90.88 70 SER A O 1
ATOM 577 N N . LEU A 1 71 ? -10.658 3.802 7.795 1.00 90.69 71 LEU A N 1
ATOM 578 C CA . LEU A 1 71 ? -11.108 4.711 8.842 1.00 90.69 71 LEU A CA 1
ATOM 579 C C . LEU A 1 71 ? -12.635 4.874 8.815 1.00 90.69 71 LEU A C 1
ATOM 581 O O . LEU A 1 71 ? -13.273 4.805 9.870 1.00 90.69 71 LEU A O 1
ATOM 585 N N . ILE A 1 72 ? -13.234 5.026 7.630 1.00 90.31 72 ILE A N 1
ATOM 586 C CA . ILE A 1 72 ? -14.693 5.103 7.455 1.00 90.31 72 ILE A CA 1
ATOM 587 C C . ILE A 1 72 ? -15.356 3.803 7.919 1.00 90.31 72 ILE A C 1
ATOM 589 O O . ILE A 1 72 ? -16.301 3.850 8.712 1.00 90.31 72 ILE A O 1
ATOM 593 N N . ILE A 1 73 ? -14.850 2.651 7.474 1.00 87.62 73 ILE A N 1
ATOM 594 C CA . ILE A 1 73 ? -15.391 1.337 7.845 1.00 87.62 73 ILE A CA 1
ATOM 595 C C . ILE A 1 73 ? -15.271 1.128 9.353 1.00 87.62 73 ILE A C 1
ATOM 597 O O . ILE A 1 73 ? -16.267 0.842 10.007 1.00 87.62 73 ILE A O 1
ATOM 601 N N . THR A 1 74 ? -14.096 1.362 9.938 1.00 84.38 74 THR A N 1
ATOM 602 C CA . THR A 1 74 ? -13.869 1.169 11.379 1.00 84.38 74 THR A CA 1
ATOM 603 C C . THR A 1 74 ? -14.793 2.053 12.217 1.00 84.38 74 THR A C 1
ATOM 605 O O . THR A 1 74 ? -15.338 1.600 13.225 1.00 84.38 74 THR A O 1
ATOM 608 N N . ARG A 1 75 ? -15.025 3.306 11.800 1.00 82.00 75 ARG A N 1
ATOM 609 C CA . ARG A 1 75 ? -15.985 4.201 12.468 1.00 82.00 75 ARG A CA 1
ATOM 610 C C . ARG A 1 75 ? -17.423 3.695 12.343 1.00 82.00 75 ARG A C 1
ATOM 612 O O . ARG A 1 75 ? -18.143 3.705 13.341 1.00 82.00 75 ARG A O 1
ATOM 619 N N . LYS A 1 76 ? -17.833 3.220 11.161 1.00 74.50 76 LYS A N 1
ATOM 620 C CA . LYS A 1 76 ? -19.162 2.618 10.953 1.00 74.50 76 LYS A CA 1
ATOM 621 C C . LYS A 1 76 ? -19.349 1.363 11.809 1.00 74.50 76 LYS A C 1
ATOM 623 O O . LYS A 1 76 ? -20.344 1.274 12.522 1.00 74.50 76 LYS A O 1
ATOM 628 N N . THR A 1 77 ? -18.371 0.460 11.834 1.00 75.38 77 THR A N 1
ATOM 629 C CA . THR A 1 77 ? -18.417 -0.769 12.637 1.00 75.38 77 THR A CA 1
ATOM 630 C C . THR A 1 77 ? -18.473 -0.468 14.131 1.00 75.38 77 THR A C 1
ATOM 632 O O . THR A 1 77 ? -19.274 -1.071 14.836 1.00 75.38 77 THR A O 1
ATOM 635 N N . LYS A 1 78 ? -17.698 0.508 14.630 1.00 72.12 78 LYS A N 1
ATOM 636 C CA . LYS A 1 78 ? -17.787 0.945 16.036 1.00 72.12 78 LYS A CA 1
ATOM 637 C C . LYS A 1 78 ? -19.168 1.509 16.376 1.00 72.12 78 LYS A C 1
ATOM 639 O O . LYS A 1 78 ? -19.715 1.176 17.424 1.00 72.12 78 LYS A O 1
ATOM 644 N N . LYS A 1 79 ? -19.757 2.312 15.482 1.00 69.88 79 LYS A N 1
ATOM 645 C CA . LYS A 1 79 ? -21.118 2.840 15.655 1.00 69.88 79 LYS A CA 1
ATOM 646 C C . LYS A 1 79 ? -22.149 1.706 15.715 1.00 69.88 79 LYS A C 1
ATOM 648 O O . LYS A 1 79 ? -22.967 1.688 16.630 1.00 69.88 79 LYS A O 1
ATOM 653 N N . MET A 1 80 ? -22.048 0.716 14.828 1.00 62.72 80 MET A N 1
ATOM 654 C CA . MET A 1 80 ? -22.932 -0.458 14.824 1.00 62.72 80 MET A CA 1
ATOM 655 C C . MET A 1 80 ? -22.731 -1.355 16.054 1.00 62.72 80 MET A C 1
ATOM 657 O O . MET A 1 80 ? -23.709 -1.800 16.641 1.00 62.72 80 MET A O 1
ATOM 661 N N . ALA A 1 81 ? -21.493 -1.558 16.510 1.00 60.19 81 ALA A N 1
ATOM 662 C CA . ALA A 1 81 ? -21.201 -2.310 17.732 1.00 60.19 81 ALA A CA 1
ATOM 663 C C . ALA A 1 81 ? -21.763 -1.617 18.986 1.00 60.19 81 ALA A C 1
ATOM 665 O O . ALA A 1 81 ? -22.290 -2.286 19.870 1.00 60.19 81 ALA A O 1
ATOM 666 N N . SER A 1 82 ? -21.723 -0.279 19.040 1.00 59.22 82 SER A N 1
ATOM 667 C CA . SER A 1 82 ? -22.351 0.494 20.123 1.00 59.22 82 SER A CA 1
ATOM 668 C C . SER A 1 82 ? -23.885 0.466 20.080 1.00 59.22 82 SER A C 1
ATOM 670 O O . SER A 1 82 ? -24.526 0.520 21.124 1.00 59.22 82 SER A O 1
ATOM 672 N N . GLN A 1 83 ? -24.478 0.329 18.889 1.00 58.78 83 GLN A N 1
ATOM 673 C CA . GLN A 1 83 ? -25.927 0.165 18.706 1.00 58.78 83 GLN A CA 1
ATOM 674 C C . GLN A 1 83 ? -26.397 -1.277 18.951 1.00 58.78 83 GLN A C 1
ATOM 676 O O . GLN A 1 83 ? -27.544 -1.492 19.320 1.00 58.78 83 GLN A O 1
ATOM 681 N N . SER A 1 84 ? -25.504 -2.258 18.798 1.00 53.03 84 SER A N 1
ATOM 682 C CA . SER A 1 84 ? -25.736 -3.683 19.056 1.00 53.03 84 SER A CA 1
ATOM 683 C C . SER A 1 84 ? -25.521 -4.080 20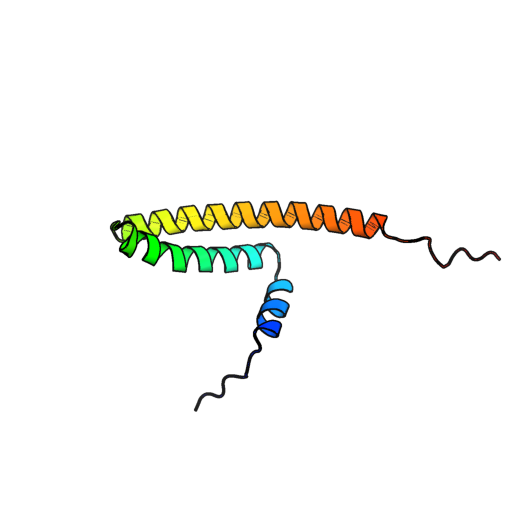.526 1.00 53.03 84 SER A C 1
ATOM 685 O O . SER A 1 84 ? -25.464 -5.274 20.836 1.00 53.03 84 SER A O 1
ATOM 687 N N . LEU A 1 85 ? -25.420 -3.118 21.451 1.00 56.91 85 LEU A N 1
ATOM 688 C CA . LEU A 1 85 ? -25.620 -3.396 22.871 1.00 56.91 85 LEU A CA 1
ATOM 689 C C . LEU A 1 85 ? -27.081 -3.830 23.051 1.00 56.91 85 LEU A C 1
ATOM 691 O O . LEU A 1 85 ? -27.962 -3.017 23.325 1.00 56.91 85 LEU A O 1
ATOM 695 N N . GLY A 1 86 ? -27.335 -5.128 22.856 1.00 64.69 86 GLY A N 1
ATOM 696 C CA . GLY A 1 86 ? -28.573 -5.778 23.263 1.00 64.69 86 GLY A CA 1
ATOM 697 C C . GLY A 1 86 ? -28.902 -5.406 24.712 1.00 64.69 86 GLY A C 1
ATOM 698 O O . GLY A 1 86 ? -27.999 -5.025 25.468 1.00 64.69 86 GLY A O 1
ATOM 699 N N . PRO A 1 87 ? -30.188 -5.467 25.097 1.00 58.16 87 PRO A N 1
ATOM 700 C CA . PRO A 1 87 ? -30.687 -4.862 26.325 1.00 58.16 87 PRO A CA 1
ATOM 701 C C . PRO A 1 87 ? -29.787 -5.259 27.488 1.00 58.16 87 PRO A C 1
ATOM 703 O O . PRO A 1 87 ? -29.499 -6.445 27.652 1.00 58.16 87 PRO A O 1
ATOM 706 N N . LYS A 1 88 ? -29.312 -4.262 28.251 1.00 60.69 88 LYS A N 1
ATOM 707 C CA . LYS A 1 88 ? -28.492 -4.450 29.453 1.00 60.69 88 LYS A CA 1
ATOM 708 C C . LYS A 1 88 ? -29.131 -5.552 30.305 1.00 60.69 88 LYS A C 1
ATOM 710 O O . LYS A 1 88 ? -30.070 -5.287 31.057 1.00 60.69 88 LYS A O 1
ATOM 715 N N . LYS A 1 89 ? -28.630 -6.787 30.191 1.00 54.12 89 LYS A N 1
ATOM 716 C CA . LYS A 1 89 ? -28.917 -7.883 31.120 1.00 54.12 89 LYS A CA 1
ATOM 717 C C . LYS A 1 89 ? -28.317 -7.455 32.458 1.00 54.12 89 LYS A C 1
ATOM 719 O O . LYS A 1 89 ? -27.151 -7.713 32.720 1.00 54.12 89 LYS A O 1
ATOM 724 N N . GLY A 1 90 ? -29.077 -6.691 33.238 1.00 58.03 90 GLY A N 1
ATOM 725 C CA . GLY A 1 90 ? -28.589 -6.096 34.480 1.00 58.03 90 GLY A CA 1
ATOM 726 C C . GLY A 1 90 ? -29.509 -5.076 35.147 1.00 58.03 90 GLY A C 1
ATOM 727 O O 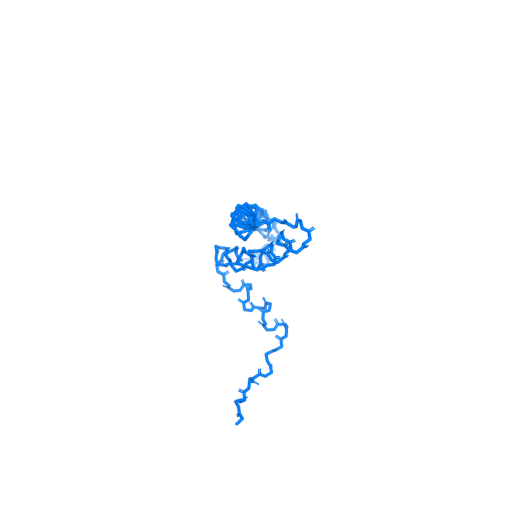. GLY A 1 90 ? -29.373 -4.877 36.344 1.00 58.03 90 GLY A O 1
ATOM 728 N N . LEU A 1 91 ? -30.498 -4.493 34.456 1.00 58.78 91 LEU A N 1
ATOM 729 C CA . LEU A 1 91 ? -31.610 -3.806 35.137 1.00 58.78 91 LEU A CA 1
ATOM 730 C C . LEU A 1 91 ? -32.690 -4.830 35.503 1.00 58.78 91 LEU A C 1
ATOM 732 O O . LEU A 1 91 ? -33.827 -4.773 35.041 1.00 58.78 91 LEU A O 1
ATOM 736 N N . ARG A 1 92 ? -32.303 -5.830 36.299 1.00 55.75 92 ARG A N 1
ATOM 737 C CA . ARG A 1 92 ? -33.259 -6.694 36.984 1.00 55.75 92 ARG A CA 1
ATOM 738 C C . ARG A 1 92 ? -33.572 -5.999 38.305 1.00 55.75 92 ARG A C 1
ATOM 740 O O . ARG A 1 92 ? -32.715 -5.917 39.172 1.00 55.75 92 ARG A O 1
ATOM 747 N N . HIS A 1 93 ? -34.774 -5.439 38.381 1.00 51.84 93 HIS A N 1
ATOM 748 C CA . HIS A 1 93 ? -35.410 -4.902 39.582 1.00 51.84 93 HIS A CA 1
ATOM 749 C C . HIS A 1 93 ? -35.003 -5.627 40.880 1.00 51.84 93 HIS A C 1
ATOM 751 O O . HIS A 1 93 ? -35.338 -6.803 41.030 1.00 51.84 93 HIS A O 1
ATOM 757 N N . LYS A 1 94 ? -34.354 -4.918 41.809 1.00 48.78 94 LYS A N 1
ATOM 758 C CA . LYS A 1 94 ? -34.817 -4.573 43.171 1.00 48.78 94 LYS A CA 1
ATOM 759 C C . LYS A 1 94 ? -33.653 -4.054 44.006 1.00 48.78 94 LYS A C 1
ATOM 761 O O . LYS A 1 94 ? -32.615 -4.744 44.042 1.00 48.78 94 LYS A O 1
#

Radius of gyration: 21.16 Å; Cα contacts (8 Å, |Δi|>4): 49; chains: 1; bounding box: 56×32×64 Å

Sequence (94 aa):
MVNFPNISYAELIIRFRQYTLMQQAAIAGVIVLLVYIPYSYFLLRLNIVESIAMALYSSILFIVVYYFTSLIITRKTKKMASQSLGPKKGLRHK

Nearest PDB structures (foldseek):
  6l85-assembly1_A  TM=7.171E-01  e=4.198E+00  Thermotoga maritima MSB8
  8b6h-assembly1_EG  TM=3.839E-01  e=1.268E+00  Tetrahymena thermophila SB210

Secondary structure (DSSP, 8-state):
--------HHHHHHHHHHS-HHHHHHHHHHHHHHHHHHIIIIIS---HHHHHHHHHHHHHHHHHHHHHHHHHHHHHHHHHHHHT--S-TT----